Protein AF-A0A2X2VA30-F1 (afdb_monomer)

Organism: NCBI:txid158822

Mean predicted aligned error: 13.58 Å

InterPro domains:
  IPR013785 Aldolase-type TIM barrel [G3DSA:3.20.20.70] (2-64)

Nearest PDB structures (foldseek):
  3ngj-assembly1_B  TM=8.997E-01  e=4.474E-03  Entamoeba histolytica
  8qps-assembly1_B  TM=9.622E-01  e=8.359E-02  Geobacillus sp.
  1n7k-assembly1_A  TM=9.003E-01  e=5.658E-02  Aeropyrum pernix
  3oa3-assembly1_A  TM=9.149E-01  e=1.318E-01  Coccidioides immitis
  3ng3-assembly1_A  TM=7.579E-01  e=1.948E-01  Mycobacterium avium 104

Solvent-accessible surface area (backbone atoms only — not comparable to full-atom values): 5821 Å² total; per-residue (Å²): 138,80,80,67,93,58,60,53,50,76,42,75,46,75,59,76,52,93,84,64,48,75,67,56,51,49,52,50,50,49,52,33,63,74,54,55,35,74,46,75,47,56,47,78,90,46,48,68,59,49,52,55,55,48,52,61,57,48,77,72,48,78,93,70,78,70,54,94,84,56,75,78,80,72,82,75,68,81,72,90,78,84,84,81,90,82,130

Secondary structure (DSSP, 8-state):
-PPPTTGGGG-EEEE--TT--HHHHHHHHHHHHHHT-SEEEE-HHHHHHHHHHHHHHHTTS-S--S-TTSPP-------S-------

pLDDT: mean 72.15, std 18.79, range [37.03, 95.69]

Foldseek 3Di:
DDDPLCVLQVDEAEDADPPDDPVNLLVSLVVCLVSVHPYYYYDPVCPVVSVVSNVVSVVPDDPPPDDPPDDPPPPPDPPPPPDDDDD

Structure (mmCIF, N/CA/C/O backbone):
data_AF-A0A2X2VA30-F1
#
_entry.id   AF-A0A2X2VA30-F1
#
loop_
_atom_site.group_PDB
_atom_site.id
_atom_site.type_symbol
_atom_site.label_atom_id
_atom_site.label_alt_id
_atom_site.label_comp_id
_atom_site.label_asym_id
_atom_site.label_entity_id
_atom_site.label_seq_id
_atom_site.pdbx_PDB_ins_code
_atom_site.Cartn_x
_atom_site.Cartn_y
_atom_site.Cartn_z
_atom_site.occupancy
_atom_site.B_iso_or_equiv
_atom_site.auth_seq_id
_atom_site.auth_comp_id
_atom_site.auth_asym_id
_atom_site.auth_atom_id
_atom_site.pdbx_PDB_model_num
ATOM 1 N N . MET A 1 1 ? -12.320 21.335 22.234 1.00 37.03 1 MET A N 1
ATOM 2 C CA . MET A 1 1 ? -12.879 20.308 21.327 1.00 37.03 1 MET A CA 1
ATOM 3 C C . MET A 1 1 ? -11.841 19.209 21.130 1.00 37.03 1 MET A C 1
ATOM 5 O O . MET A 1 1 ? -10.789 19.496 20.581 1.00 37.03 1 MET A O 1
ATOM 9 N N . ARG A 1 2 ? -12.071 17.988 21.636 1.00 49.72 2 ARG A N 1
ATOM 10 C CA . ARG A 1 2 ? -11.228 16.819 21.320 1.00 49.72 2 ARG A CA 1
ATOM 11 C C . ARG A 1 2 ? -11.844 16.124 20.108 1.00 49.72 2 ARG A C 1
ATOM 13 O O . ARG A 1 2 ? -13.010 15.749 20.179 1.00 49.72 2 ARG A O 1
ATOM 20 N N . GLN A 1 3 ? -11.095 15.968 19.017 1.00 50.16 3 GLN A N 1
ATOM 21 C CA . GLN A 1 3 ? -11.530 15.113 17.910 1.00 50.16 3 GLN A CA 1
ATOM 22 C C . GLN A 1 3 ? -11.741 13.687 18.440 1.00 50.16 3 GLN A C 1
ATOM 24 O O . GLN A 1 3 ? -10.893 13.189 19.190 1.00 50.16 3 GLN A O 1
ATOM 29 N N . PRO A 1 4 ? -12.854 13.020 18.096 1.00 50.69 4 PRO A N 1
ATOM 30 C CA . PRO A 1 4 ? -13.070 11.650 18.522 1.00 50.69 4 PRO A CA 1
ATOM 31 C C . PRO A 1 4 ? -12.003 10.766 17.864 1.00 50.69 4 PRO A C 1
ATOM 33 O O . PRO A 1 4 ? -11.786 10.831 16.654 1.00 50.69 4 PRO A O 1
ATOM 36 N N . ALA A 1 5 ? -11.339 9.924 18.663 1.00 58.97 5 ALA A N 1
ATOM 37 C CA . ALA A 1 5 ? -10.202 9.079 18.264 1.00 58.97 5 ALA A CA 1
ATOM 38 C C . ALA A 1 5 ? -10.522 8.032 17.169 1.00 58.97 5 ALA A C 1
ATOM 40 O O . ALA A 1 5 ? -9.709 7.164 16.864 1.00 58.97 5 ALA A O 1
ATOM 41 N N . VAL A 1 6 ? -11.727 8.076 16.603 1.00 58.38 6 VAL A N 1
ATOM 42 C CA . VAL A 1 6 ? -12.225 7.167 15.570 1.00 58.38 6 VAL A CA 1
ATOM 43 C C . VAL A 1 6 ? -11.994 7.690 14.155 1.00 58.38 6 VAL A C 1
ATOM 45 O O . VAL A 1 6 ? -11.921 6.877 13.244 1.00 58.38 6 VAL A O 1
ATOM 48 N N . LEU A 1 7 ? -11.829 9.005 13.957 1.00 58.75 7 LEU A N 1
ATOM 49 C CA . LEU A 1 7 ? -11.717 9.595 12.615 1.00 58.75 7 LEU A CA 1
ATOM 50 C C . LEU A 1 7 ? -10.542 9.048 11.782 1.00 58.75 7 LEU A C 1
ATOM 52 O O . LEU A 1 7 ? -10.773 8.718 10.623 1.00 58.75 7 LEU A O 1
ATOM 56 N N . PRO A 1 8 ? -9.322 8.850 12.328 1.00 58.38 8 PRO A N 1
ATOM 57 C CA . PRO A 1 8 ? -8.207 8.299 11.550 1.00 58.38 8 PRO A CA 1
ATOM 58 C C . PRO A 1 8 ? -8.435 6.855 11.083 1.00 58.38 8 PRO A C 1
ATOM 60 O O . PRO A 1 8 ? -7.790 6.401 10.146 1.00 58.38 8 PRO A O 1
ATOM 63 N N . ARG A 1 9 ? -9.355 6.130 11.735 1.00 61.81 9 ARG A N 1
ATOM 64 C CA . ARG A 1 9 ? -9.688 4.737 11.410 1.00 61.81 9 ARG A CA 1
ATOM 65 C C . ARG A 1 9 ? -10.749 4.606 10.322 1.00 61.81 9 ARG A C 1
ATOM 67 O O . ARG A 1 9 ? -11.070 3.488 9.953 1.00 61.81 9 ARG A O 1
ATOM 74 N N . LEU A 1 10 ? -11.303 5.718 9.847 1.00 71.06 10 LEU A N 1
ATOM 75 C CA . LEU A 1 10 ? -12.276 5.764 8.752 1.00 71.06 10 LEU A CA 1
ATOM 76 C C . LEU A 1 10 ? -11.655 6.289 7.451 1.00 71.06 10 LEU A C 1
ATOM 78 O O . LEU A 1 10 ? -12.373 6.560 6.495 1.00 71.06 10 LEU A O 1
ATOM 82 N N . I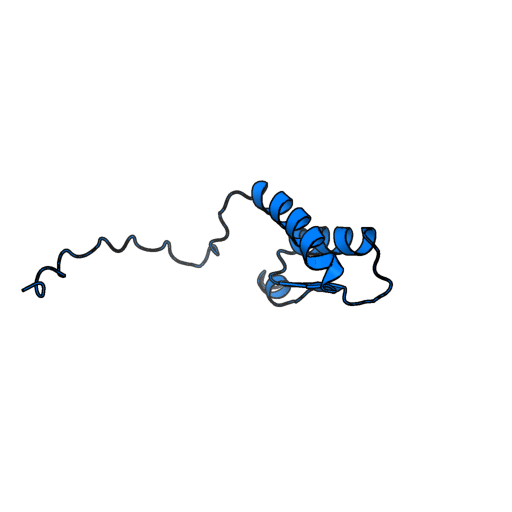LE A 1 11 ? -10.336 6.483 7.437 1.00 77.31 11 ILE A N 1
ATOM 83 C CA . ILE A 1 11 ? -9.586 6.979 6.288 1.00 77.31 11 ILE A CA 1
ATOM 84 C C . ILE A 1 11 ? -8.846 5.795 5.680 1.00 77.31 11 ILE A C 1
ATOM 86 O O . ILE A 1 11 ? -8.173 5.066 6.407 1.00 77.31 11 ILE A O 1
ATOM 90 N N . ASP A 1 12 ? -8.934 5.644 4.363 1.00 82.31 12 ASP A N 1
ATOM 91 C CA . ASP A 1 12 ? -8.102 4.718 3.603 1.00 82.31 12 ASP A CA 1
ATOM 92 C C . ASP A 1 12 ? -6.853 5.448 3.097 1.00 82.31 12 ASP A C 1
ATOM 94 O O . ASP A 1 12 ? -6.930 6.578 2.609 1.00 82.31 12 ASP A O 1
ATOM 98 N N . LEU A 1 13 ? -5.685 4.810 3.207 1.00 85.56 13 LEU A N 1
ATOM 99 C CA . LEU A 1 13 ? -4.435 5.347 2.665 1.00 85.56 13 LEU A CA 1
ATOM 100 C C . LEU A 1 13 ? -4.150 4.712 1.305 1.00 85.56 13 LEU A C 1
ATOM 102 O O . LEU A 1 13 ? -4.061 3.493 1.203 1.00 85.56 13 LEU A O 1
ATOM 106 N N . SER A 1 14 ? -3.955 5.507 0.256 1.00 85.50 14 SER A N 1
ATOM 107 C CA . SER A 1 14 ? -3.686 4.981 -1.087 1.00 85.50 14 SER A CA 1
ATOM 108 C C . SER A 1 14 ? -2.363 5.480 -1.657 1.00 85.50 14 SER A C 1
ATOM 110 O O . SER A 1 14 ? -2.132 6.684 -1.723 1.00 85.50 14 SER A O 1
ATOM 112 N N . ALA A 1 15 ? -1.550 4.555 -2.158 1.00 85.12 15 ALA A N 1
ATOM 113 C CA . ALA A 1 15 ? -0.356 4.812 -2.953 1.00 85.12 15 ALA A CA 1
ATOM 114 C C . ALA A 1 15 ? -0.431 3.981 -4.245 1.00 85.12 15 ALA A C 1
ATOM 116 O O . ALA A 1 15 ? 0.255 2.972 -4.430 1.00 85.12 15 ALA A O 1
ATOM 117 N N . VAL A 1 16 ? -1.322 4.410 -5.140 1.00 83.06 16 VAL A N 1
ATOM 118 C CA . VAL A 1 16 ? -1.666 3.743 -6.408 1.00 83.06 16 VAL A CA 1
ATOM 119 C C . VAL A 1 16 ? -1.134 4.519 -7.617 1.00 83.06 16 VAL A C 1
ATOM 121 O O . VAL A 1 16 ? -1.872 4.839 -8.543 1.00 83.06 16 VAL A O 1
ATOM 124 N N . GLN A 1 17 ? 0.159 4.847 -7.609 1.00 84.38 17 GLN A N 1
ATOM 125 C CA . GLN A 1 17 ? 0.821 5.526 -8.727 1.00 84.38 17 GLN A CA 1
ATOM 126 C C . GLN A 1 17 ? 1.909 4.633 -9.325 1.00 84.38 17 GLN A C 1
ATOM 128 O O . GLN A 1 1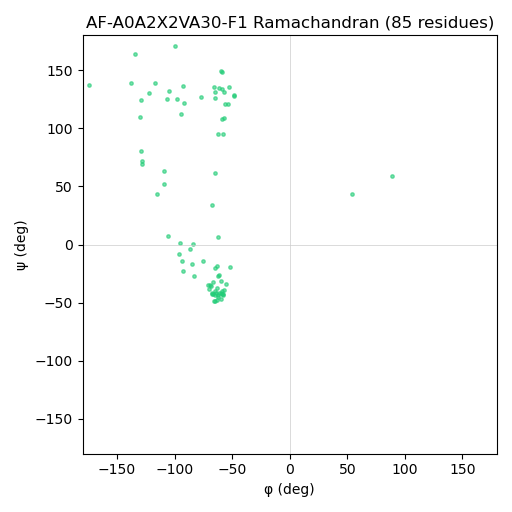7 ? 2.648 3.970 -8.599 1.00 84.38 17 GLN A O 1
ATOM 133 N N . ALA A 1 18 ? 2.012 4.617 -10.658 1.00 78.19 18 ALA A N 1
ATOM 134 C CA . ALA A 1 18 ? 2.992 3.795 -11.378 1.00 78.19 18 ALA A CA 1
ATOM 135 C C . ALA A 1 18 ? 4.445 4.173 -11.046 1.00 78.19 18 ALA A C 1
ATOM 137 O O . ALA A 1 18 ? 5.332 3.330 -11.106 1.00 78.19 18 ALA A O 1
ATOM 138 N N . THR A 1 19 ? 4.673 5.429 -10.662 1.00 88.62 19 THR A N 1
ATOM 139 C CA . THR A 1 19 ? 5.982 5.975 -10.291 1.00 88.62 19 THR A CA 1
ATOM 140 C C . THR A 1 19 ? 6.367 5.705 -8.840 1.00 88.62 19 THR A C 1
ATOM 142 O O . THR A 1 19 ? 7.431 6.148 -8.419 1.00 88.62 19 THR A O 1
ATOM 145 N N . ASN A 1 20 ? 5.522 5.014 -8.067 1.00 89.06 20 ASN A N 1
ATOM 146 C CA . ASN A 1 20 ? 5.844 4.705 -6.683 1.00 89.06 20 ASN A CA 1
ATOM 147 C C . ASN A 1 20 ? 7.094 3.843 -6.599 1.00 89.06 20 ASN A C 1
ATOM 149 O O . ASN A 1 20 ? 7.252 2.841 -7.296 1.00 89.06 20 ASN A O 1
ATOM 153 N N . THR A 1 21 ? 7.951 4.243 -5.683 1.00 94.31 21 THR A N 1
ATOM 154 C CA . THR A 1 21 ? 9.176 3.569 -5.312 1.00 94.31 21 THR A CA 1
ATOM 155 C C . THR A 1 21 ? 8.962 2.767 -4.035 1.00 94.31 21 THR A C 1
ATOM 157 O O . THR A 1 21 ? 7.969 2.899 -3.316 1.00 94.31 21 THR A O 1
ATOM 160 N N . GLU A 1 22 ? 9.951 1.948 -3.694 1.00 93.50 22 GLU A N 1
ATOM 161 C CA . GLU A 1 22 ? 9.959 1.232 -2.423 1.00 93.50 22 GLU A CA 1
ATOM 162 C C . GLU A 1 22 ? 9.929 2.191 -1.212 1.00 93.50 22 GLU A C 1
ATOM 164 O O . GLU A 1 22 ? 9.358 1.859 -0.170 1.00 93.50 22 GLU A O 1
ATOM 169 N N . ALA A 1 23 ? 10.519 3.388 -1.337 1.00 94.19 23 ALA A N 1
ATOM 170 C CA . ALA A 1 23 ? 10.507 4.409 -0.290 1.00 94.19 23 ALA A CA 1
ATOM 171 C C . ALA A 1 23 ? 9.085 4.920 -0.009 1.00 94.19 23 ALA A C 1
ATOM 173 O O . ALA A 1 23 ? 8.697 5.038 1.154 1.00 94.19 23 ALA A O 1
ATOM 174 N N . ASP A 1 24 ? 8.280 5.111 -1.055 1.00 92.25 24 ASP A N 1
ATOM 175 C CA . ASP A 1 24 ? 6.888 5.555 -0.932 1.00 92.25 24 ASP A CA 1
ATOM 176 C C . ASP A 1 24 ? 6.039 4.514 -0.189 1.00 92.25 24 ASP A C 1
ATOM 178 O O . ASP A 1 24 ? 5.257 4.842 0.707 1.00 92.25 24 ASP A O 1
ATOM 182 N N . VAL A 1 25 ? 6.247 3.228 -0.493 1.00 93.94 25 VAL A N 1
ATOM 183 C CA . VAL A 1 25 ? 5.531 2.127 0.171 1.00 93.94 25 VAL A CA 1
ATOM 184 C C . VAL A 1 25 ? 5.944 1.989 1.641 1.00 93.94 25 VAL A C 1
ATOM 186 O O . VAL A 1 25 ? 5.091 1.715 2.492 1.00 93.94 25 VAL A O 1
ATOM 189 N N . ARG A 1 26 ? 7.221 2.228 1.975 1.00 94.88 26 ARG A N 1
ATOM 190 C CA . ARG A 1 26 ? 7.683 2.278 3.375 1.00 94.88 26 ARG A CA 1
ATOM 191 C C . ARG A 1 26 ? 7.031 3.423 4.144 1.00 94.88 26 ARG A C 1
ATOM 193 O O . ARG A 1 26 ? 6.488 3.179 5.220 1.00 94.88 26 ARG A O 1
ATOM 200 N N . ALA A 1 27 ? 7.014 4.627 3.573 1.00 92.00 27 ALA A N 1
ATOM 201 C CA . ALA A 1 27 ? 6.362 5.781 4.185 1.00 92.00 27 ALA A CA 1
ATOM 202 C C . ALA A 1 27 ? 4.865 5.517 4.424 1.00 92.00 27 ALA A C 1
ATOM 204 O O . ALA A 1 27 ? 4.336 5.821 5.494 1.00 92.00 27 ALA A O 1
ATOM 205 N N . CYS A 1 28 ? 4.189 4.855 3.479 1.00 91.50 28 CYS A N 1
ATOM 206 C CA . CYS A 1 28 ? 2.795 4.452 3.654 1.00 91.50 28 CYS A CA 1
ATOM 207 C C . CYS A 1 28 ? 2.602 3.471 4.817 1.00 91.50 28 CYS A C 1
ATOM 209 O O . CYS A 1 28 ? 1.679 3.637 5.615 1.00 91.50 28 CYS A O 1
ATOM 211 N N . ALA A 1 29 ? 3.471 2.466 4.951 1.00 92.00 29 ALA A N 1
ATOM 212 C CA . ALA A 1 29 ? 3.402 1.505 6.052 1.00 92.00 29 ALA A CA 1
ATOM 213 C C . ALA A 1 29 ? 3.625 2.171 7.424 1.00 92.00 29 ALA A C 1
ATOM 215 O O . ALA A 1 29 ? 2.963 1.817 8.408 1.00 92.00 29 ALA A O 1
ATOM 216 N N . GLU A 1 30 ? 4.523 3.156 7.492 1.00 91.69 30 GLU A N 1
ATOM 217 C CA . GLU A 1 30 ? 4.766 3.955 8.695 1.00 91.69 30 GLU A CA 1
ATOM 218 C C . GLU A 1 30 ? 3.552 4.808 9.067 1.00 91.69 30 GLU A C 1
ATOM 220 O O . GLU A 1 30 ? 3.098 4.760 10.213 1.00 91.69 30 GLU A O 1
ATOM 225 N N . LEU A 1 31 ? 2.976 5.533 8.102 1.00 89.00 31 LEU A N 1
ATOM 226 C CA . LEU A 1 31 ? 1.771 6.341 8.310 1.00 89.00 31 LEU A CA 1
ATOM 227 C C . LEU A 1 31 ? 0.593 5.475 8.760 1.00 89.00 31 LEU A C 1
ATOM 229 O O . LEU A 1 31 ? -0.061 5.789 9.758 1.00 89.00 31 LEU A O 1
ATOM 233 N N . ALA A 1 32 ? 0.367 4.345 8.088 1.00 89.25 32 ALA A N 1
ATOM 234 C CA . ALA A 1 32 ? -0.700 3.421 8.441 1.00 89.25 32 ALA A CA 1
ATOM 235 C C . ALA A 1 32 ? -0.550 2.890 9.871 1.00 89.25 32 ALA A C 1
ATOM 237 O O . ALA A 1 32 ? -1.514 2.847 10.640 1.00 89.25 32 ALA A O 1
ATOM 238 N N . SER A 1 33 ? 0.682 2.560 10.264 1.00 8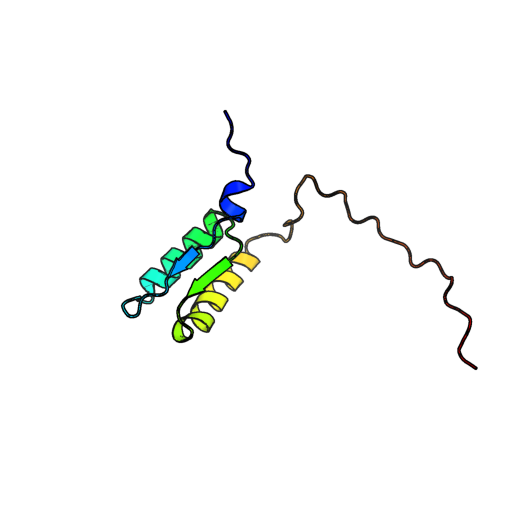6.12 33 SER A N 1
ATOM 239 C CA . SER A 1 33 ? 0.987 2.089 11.612 1.00 86.12 33 SER A CA 1
ATOM 240 C C . SER A 1 33 ? 0.799 3.179 12.665 1.00 86.12 33 SER A C 1
ATOM 242 O O . SER A 1 33 ? 0.230 2.8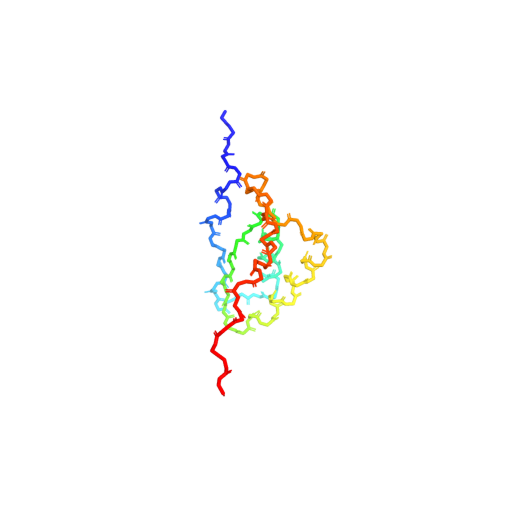93 13.721 1.00 86.12 33 SER A O 1
ATOM 244 N N . ARG A 1 34 ? 1.249 4.407 12.376 1.00 85.81 34 ARG A N 1
ATOM 245 C CA . ARG A 1 34 ? 1.200 5.566 13.279 1.00 85.81 34 ARG A CA 1
ATOM 246 C C . ARG A 1 34 ? -0.226 6.027 13.556 1.00 85.81 34 ARG A C 1
ATOM 248 O O . ARG A 1 34 ? -0.557 6.325 14.700 1.00 85.81 34 ARG A O 1
ATOM 25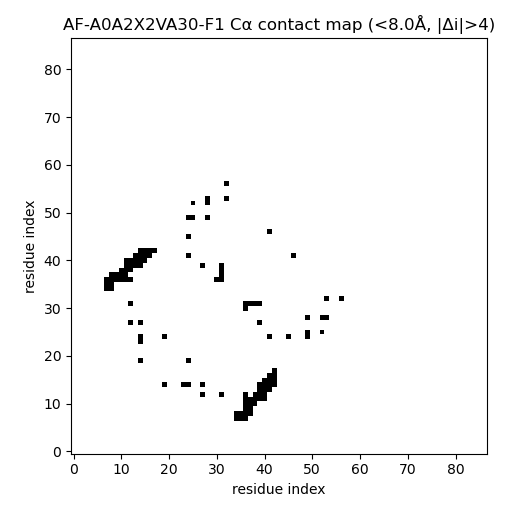5 N N . TYR A 1 35 ? -1.060 6.076 12.522 1.00 84.81 35 TYR A N 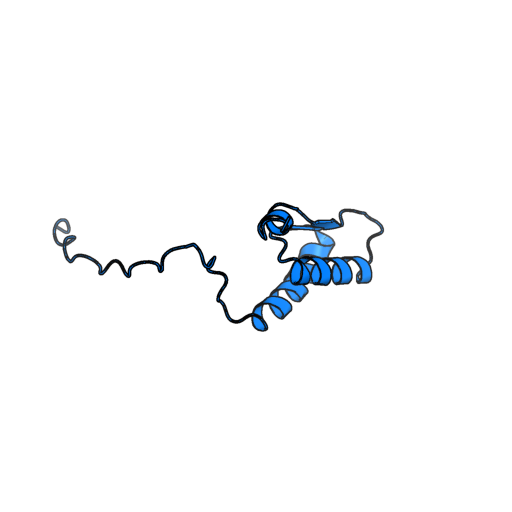1
ATOM 256 C CA . TYR A 1 35 ? -2.433 6.575 12.621 1.00 84.81 35 TYR A CA 1
ATOM 257 C C . TYR A 1 35 ? -3.475 5.468 12.835 1.00 84.81 35 TYR A C 1
ATOM 259 O O . TYR A 1 35 ? -4.656 5.771 12.981 1.00 84.81 35 TYR A O 1
ATOM 267 N N . ASN A 1 36 ? -3.047 4.203 12.940 1.00 80.75 36 ASN A N 1
ATOM 268 C CA . ASN A 1 36 ? -3.925 3.031 13.052 1.00 80.75 36 ASN A CA 1
ATOM 269 C C . ASN A 1 36 ? -4.962 2.969 11.918 1.00 80.75 36 ASN A C 1
ATOM 271 O O . ASN A 1 36 ? -6.141 2.700 12.151 1.00 80.75 36 ASN A O 1
ATOM 275 N N . ILE A 1 37 ? -4.494 3.239 10.701 1.00 85.62 37 ILE A N 1
ATOM 276 C CA . ILE A 1 37 ? -5.288 3.178 9.474 1.00 85.62 37 ILE A CA 1
ATOM 277 C C . ILE A 1 37 ? -5.700 1.726 9.231 1.00 85.62 37 ILE A C 1
ATOM 279 O O . ILE A 1 37 ? -4.886 0.811 9.380 1.00 85.62 37 ILE A O 1
ATOM 283 N N . ILE A 1 38 ? -6.966 1.517 8.877 1.00 84.00 38 ILE A N 1
ATOM 284 C CA . ILE A 1 38 ? -7.544 0.176 8.728 1.00 84.00 38 ILE A CA 1
ATOM 285 C C . ILE A 1 38 ? -7.262 -0.450 7.358 1.00 84.00 38 ILE A C 1
ATOM 287 O O . ILE A 1 38 ? -7.189 -1.674 7.267 1.00 84.00 38 ILE A O 1
ATOM 291 N N . SER A 1 39 ? -7.074 0.371 6.319 1.00 86.69 39 SER A N 1
ATOM 292 C CA . SER A 1 39 ? -6.827 -0.083 4.951 1.00 86.69 39 SER A CA 1
ATOM 293 C C . SER A 1 39 ? -5.736 0.733 4.265 1.00 86.69 39 SER A C 1
ATOM 295 O O . SER A 1 39 ? -5.681 1.961 4.373 1.00 86.69 39 SER A O 1
ATOM 297 N N . VAL A 1 40 ? -4.874 0.035 3.524 1.00 89.69 40 VAL A N 1
ATOM 298 C CA . VAL A 1 40 ? -3.861 0.640 2.658 1.00 89.69 40 VAL A CA 1
ATOM 299 C C . VAL A 1 40 ? -3.963 0.020 1.268 1.00 89.69 40 VAL A C 1
ATOM 301 O O . VAL A 1 40 ? -3.853 -1.197 1.122 1.00 89.69 40 VAL A O 1
ATOM 304 N N . HIS A 1 41 ? -4.131 0.853 0.245 1.00 91.81 41 HIS A N 1
ATOM 305 C CA . HIS A 1 41 ? -4.251 0.437 -1.150 1.00 91.81 41 HIS A CA 1
ATOM 306 C C . HIS A 1 41 ? -2.973 0.779 -1.922 1.00 91.81 41 HIS A C 1
ATOM 308 O O . HIS A 1 41 ? -2.548 1.931 -1.960 1.00 91.81 41 HIS A O 1
ATOM 314 N N . VAL A 1 42 ? -2.366 -0.219 -2.563 1.00 93.62 42 VAL A N 1
ATOM 315 C CA . VAL A 1 42 ? -1.167 -0.080 -3.408 1.00 93.62 42 VAL A CA 1
ATOM 316 C C . VAL A 1 42 ? -1.348 -0.855 -4.708 1.00 93.62 42 VAL A C 1
ATOM 318 O O . VAL A 1 42 ? -2.225 -1.717 -4.793 1.00 93.62 42 VAL A O 1
ATOM 321 N N . LEU A 1 43 ? -0.515 -0.581 -5.718 1.00 94.69 43 LEU A N 1
ATOM 322 C CA . LEU A 1 43 ? -0.497 -1.414 -6.925 1.00 94.69 43 LEU A CA 1
ATOM 323 C C . LEU A 1 43 ? -0.138 -2.877 -6.580 1.00 94.69 43 LEU A C 1
ATOM 325 O O . LEU A 1 43 ? 0.650 -3.100 -5.655 1.00 94.69 43 LEU A O 1
ATOM 329 N N . PRO A 1 44 ? -0.647 -3.876 -7.332 1.00 92.88 44 PRO A N 1
ATOM 330 C CA . PRO A 1 44 ? -0.477 -5.298 -7.003 1.00 92.88 44 PRO A CA 1
ATOM 331 C C . PRO A 1 44 ? 0.977 -5.757 -6.821 1.00 92.88 44 PRO A C 1
ATOM 333 O O . PRO A 1 44 ? 1.266 -6.605 -5.977 1.00 92.88 44 PRO A O 1
ATOM 336 N N . CYS A 1 45 ? 1.915 -5.171 -7.573 1.00 93.25 45 CYS A N 1
ATOM 337 C CA . CYS A 1 45 ? 3.345 -5.466 -7.453 1.00 93.25 45 CYS A CA 1
ATOM 338 C C . CYS A 1 45 ? 3.916 -5.138 -6.060 1.00 93.25 45 CYS A C 1
ATOM 340 O O . CYS A 1 45 ? 4.871 -5.776 -5.620 1.00 93.25 45 CYS A O 1
ATOM 342 N N . TRP A 1 46 ? 3.302 -4.201 -5.335 1.00 95.69 46 TRP A N 1
ATOM 343 C CA . TRP A 1 46 ? 3.734 -3.763 -4.008 1.00 95.69 46 TRP A CA 1
ATOM 344 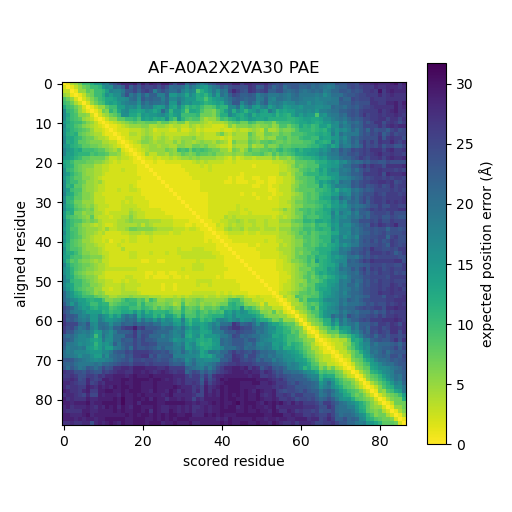C C . TRP A 1 46 ? 3.042 -4.500 -2.860 1.00 95.69 46 TRP A C 1
ATOM 346 O O . TRP A 1 46 ? 3.517 -4.439 -1.725 1.00 95.69 46 TRP A O 1
ATOM 356 N N . THR A 1 47 ? 1.951 -5.230 -3.118 1.00 93.69 47 THR A N 1
ATOM 357 C CA . THR A 1 47 ? 1.126 -5.853 -2.069 1.00 93.69 47 THR A CA 1
ATOM 358 C C . THR A 1 47 ? 1.927 -6.808 -1.179 1.00 93.69 47 THR A C 1
ATOM 360 O O . THR A 1 47 ? 1.809 -6.762 0.048 1.00 93.69 47 THR A O 1
ATOM 363 N N . ARG A 1 48 ? 2.802 -7.638 -1.765 1.00 94.19 48 ARG A N 1
ATOM 364 C CA . ARG A 1 48 ? 3.650 -8.580 -1.007 1.00 94.19 48 ARG A CA 1
ATOM 365 C C . ARG A 1 48 ? 4.652 -7.859 -0.101 1.00 94.19 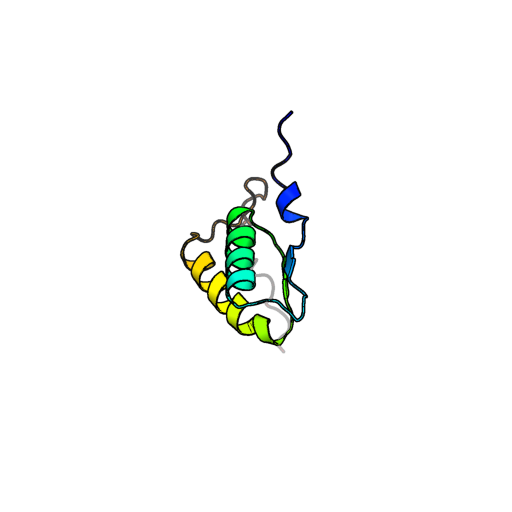48 ARG A C 1
ATOM 367 O O . ARG A 1 48 ? 4.844 -8.252 1.053 1.00 94.19 48 ARG A O 1
ATOM 374 N N . PHE A 1 49 ? 5.292 -6.815 -0.622 1.00 94.56 49 PHE A N 1
ATOM 375 C CA . PHE A 1 49 ? 6.266 -6.024 0.125 1.00 94.56 49 PHE A CA 1
ATOM 376 C C . PHE A 1 49 ? 5.595 -5.290 1.294 1.00 94.56 49 PHE A C 1
ATOM 378 O O . PHE A 1 49 ? 6.016 -5.438 2.442 1.00 94.56 49 PHE A O 1
ATOM 385 N N . LEU A 1 50 ? 4.476 -4.611 1.029 1.00 92.31 50 LEU A N 1
ATOM 386 C CA . LEU A 1 50 ? 3.688 -3.914 2.045 1.00 92.31 50 LEU A CA 1
ATOM 387 C C . LEU A 1 50 ? 3.201 -4.854 3.161 1.00 92.31 50 LEU A C 1
ATOM 389 O O . LEU A 1 50 ? 3.319 -4.523 4.341 1.00 92.31 50 LEU A O 1
ATOM 393 N N . SER A 1 51 ? 2.704 -6.046 2.812 1.00 91.19 51 SER A N 1
ATOM 394 C CA . SER A 1 51 ? 2.248 -7.045 3.791 1.00 91.19 51 SER A CA 1
ATOM 395 C C . SER A 1 51 ? 3.356 -7.433 4.781 1.00 91.19 51 SER A C 1
ATOM 397 O O . SER A 1 51 ? 3.116 -7.540 5.986 1.00 91.19 51 SER A O 1
ATOM 399 N N . THR A 1 52 ? 4.595 -7.548 4.295 1.00 93.06 52 THR A N 1
ATOM 400 C CA . THR A 1 52 ? 5.762 -7.880 5.125 1.00 93.06 52 THR A CA 1
ATOM 401 C C . THR A 1 52 ? 6.093 -6.753 6.110 1.00 93.06 52 THR A C 1
ATOM 403 O O . THR A 1 52 ? 6.363 -7.014 7.286 1.00 93.06 52 THR A O 1
ATOM 406 N N . LEU A 1 53 ? 6.021 -5.492 5.664 1.00 91.06 53 LEU A N 1
ATOM 407 C CA . LEU A 1 53 ? 6.240 -4.319 6.518 1.00 91.06 53 LEU A CA 1
ATOM 408 C C . LEU A 1 53 ? 5.194 -4.229 7.641 1.00 91.06 53 LEU A C 1
ATOM 410 O O . LEU A 1 53 ? 5.543 -4.040 8.808 1.00 91.06 53 LEU A O 1
ATOM 414 N N . LEU A 1 54 ? 3.915 -4.428 7.308 1.00 87.12 54 LEU A N 1
ATOM 415 C CA . LEU A 1 54 ? 2.813 -4.347 8.272 1.00 87.12 54 LEU A CA 1
ATOM 416 C C . LEU A 1 54 ? 2.798 -5.526 9.258 1.00 87.12 54 LEU A C 1
ATOM 418 O O . LEU A 1 54 ? 2.491 -5.338 10.437 1.00 87.12 54 LEU A O 1
ATOM 422 N N . ALA A 1 55 ? 3.182 -6.731 8.826 1.00 84.25 55 ALA A N 1
ATOM 423 C CA . ALA A 1 55 ? 3.308 -7.886 9.716 1.00 84.25 55 ALA A CA 1
ATOM 424 C C . ALA A 1 55 ? 4.358 -7.648 10.816 1.00 84.25 55 ALA A C 1
ATOM 426 O O . ALA A 1 55 ? 4.102 -7.931 11.987 1.00 84.25 55 ALA A O 1
ATOM 427 N N . ARG A 1 56 ? 5.504 -7.051 10.460 1.00 71.31 56 ARG A N 1
ATOM 428 C CA . ARG A 1 56 ? 6.555 -6.664 11.415 1.00 71.31 56 ARG A CA 1
ATOM 429 C C . ARG A 1 56 ? 6.113 -5.548 12.366 1.00 71.31 56 ARG A C 1
ATOM 431 O O . ARG A 1 56 ? 6.550 -5.514 13.513 1.00 71.31 56 ARG A O 1
ATOM 438 N N . ALA A 1 57 ? 5.254 -4.637 11.914 1.00 67.56 57 ALA A N 1
ATOM 439 C CA . ALA A 1 57 ? 4.671 -3.618 12.784 1.00 67.56 57 ALA A CA 1
ATOM 440 C C . ALA A 1 57 ? 3.678 -4.225 13.792 1.00 67.56 57 ALA A C 1
ATOM 442 O O . ALA A 1 57 ? 3.607 -3.780 14.938 1.00 67.56 57 ALA A O 1
ATOM 443 N N . ARG A 1 58 ? 2.935 -5.266 13.392 1.00 60.06 58 ARG A N 1
ATOM 444 C CA . ARG A 1 58 ? 1.948 -5.942 14.245 1.00 60.06 58 ARG A CA 1
ATOM 445 C C . ARG A 1 58 ? 2.585 -6.747 15.375 1.00 60.06 58 ARG A C 1
ATOM 447 O O . ARG A 1 58 ? 2.078 -6.677 16.481 1.00 60.06 58 ARG A O 1
ATOM 454 N N . THR A 1 59 ? 3.719 -7.416 15.155 1.00 59.47 59 THR A N 1
ATOM 455 C CA . THR A 1 59 ? 4.416 -8.158 16.229 1.00 59.47 59 THR A CA 1
ATOM 456 C C . THR A 1 59 ? 4.917 -7.269 17.372 1.00 59.47 59 THR A C 1
ATOM 458 O O . THR A 1 59 ? 5.176 -7.768 18.461 1.00 59.47 59 THR A O 1
ATOM 461 N N . ARG A 1 60 ? 5.035 -5.950 17.156 1.00 55.53 60 ARG A N 1
ATOM 462 C CA . ARG A 1 60 ? 5.372 -4.975 18.208 1.00 55.53 60 ARG A CA 1
ATOM 463 C C . ARG A 1 60 ? 4.169 -4.485 19.013 1.00 55.53 60 ARG A C 1
ATOM 465 O O . ARG A 1 60 ? 4.369 -3.909 20.078 1.00 55.53 60 ARG A O 1
ATOM 472 N N . ARG A 1 61 ? 2.943 -4.671 18.520 1.00 55.53 61 ARG A N 1
ATOM 473 C CA . ARG A 1 61 ? 1.725 -4.361 19.271 1.00 55.53 61 ARG A CA 1
ATOM 474 C C . ARG A 1 61 ? 1.265 -5.639 19.960 1.00 55.53 61 ARG A C 1
ATOM 476 O O . ARG A 1 61 ? 0.845 -6.573 19.292 1.00 55.53 61 ARG A O 1
ATOM 483 N N . SER A 1 62 ? 1.337 -5.673 21.289 1.00 50.12 62 SER A N 1
ATOM 484 C CA . SER A 1 62 ? 0.538 -6.602 22.088 1.00 50.12 62 SER A CA 1
ATOM 485 C C . SER A 1 62 ? -0.915 -6.513 21.608 1.00 50.12 62 SER A C 1
ATOM 487 O O . SER A 1 62 ? -1.438 -5.409 21.459 1.00 50.12 62 SER A O 1
ATOM 489 N N . ASP A 1 63 ? -1.516 -7.662 21.289 1.00 52.03 63 ASP A N 1
ATOM 490 C CA . ASP A 1 63 ? -2.851 -7.827 20.695 1.00 52.03 63 ASP A CA 1
ATOM 491 C C . ASP A 1 63 ? -3.990 -7.360 21.631 1.00 52.03 63 ASP A C 1
ATOM 493 O O . ASP A 1 63 ? -4.875 -8.123 22.008 1.00 52.03 63 ASP A O 1
ATOM 497 N N . ASP A 1 64 ? -4.001 -6.082 21.996 1.00 57.91 64 ASP A N 1
ATOM 498 C CA . ASP A 1 64 ? -5.132 -5.405 22.622 1.00 57.91 64 ASP A CA 1
ATOM 499 C C . ASP A 1 64 ? -5.732 -4.417 21.617 1.00 57.91 64 ASP A C 1
ATOM 501 O O . ASP A 1 64 ? -5.686 -3.198 21.775 1.00 57.91 64 ASP A O 1
ATOM 505 N N . TRP A 1 65 ? -6.250 -4.945 20.500 1.00 56.25 65 TRP A N 1
ATOM 506 C CA . TRP A 1 65 ? -6.997 -4.110 19.552 1.00 56.25 65 TRP A CA 1
ATOM 507 C C . TRP A 1 65 ? -8.397 -3.782 20.079 1.00 56.25 65 TRP A C 1
ATOM 509 O O . TRP A 1 65 ? -9.046 -2.886 19.535 1.00 56.25 65 TRP A O 1
ATOM 519 N N . ARG A 1 66 ? -8.875 -4.478 21.126 1.00 56.47 66 ARG A N 1
ATOM 520 C CA . ARG A 1 66 ? -10.240 -4.323 21.631 1.00 56.47 66 ARG A CA 1
ATOM 521 C C . ARG A 1 66 ? -10.502 -2.845 21.924 1.00 56.47 66 ARG A C 1
ATOM 523 O O . ARG A 1 66 ? -9.796 -2.233 22.724 1.00 56.47 66 ARG A O 1
ATOM 530 N N . PRO A 1 67 ? -11.511 -2.232 21.281 1.00 53.62 67 PRO A N 1
ATOM 531 C CA . PRO A 1 67 ? -11.893 -0.877 21.619 1.00 53.62 67 PRO A CA 1
ATOM 532 C C . PRO A 1 67 ? -12.226 -0.865 23.104 1.00 53.62 67 PRO A C 1
ATOM 534 O O . PRO A 1 67 ? -12.990 -1.709 23.557 1.00 53.62 67 PRO A O 1
ATOM 537 N N . ARG A 1 68 ? -11.679 0.092 23.857 1.00 61.06 68 ARG A N 1
ATOM 538 C CA . ARG A 1 68 ? -11.926 0.240 25.304 1.00 61.06 68 ARG A CA 1
ATOM 539 C C . ARG A 1 68 ? -13.424 0.271 25.672 1.00 61.06 68 ARG A C 1
ATOM 541 O O . ARG A 1 68 ? -13.777 0.036 26.819 1.00 61.06 68 ARG A O 1
ATOM 548 N N . TRP A 1 69 ? -14.285 0.560 24.697 1.00 56.09 69 TRP A N 1
ATOM 549 C CA . TRP A 1 69 ? -15.742 0.636 24.810 1.00 56.09 69 TRP A CA 1
ATOM 550 C C . TRP A 1 69 ? -16.479 -0.648 24.400 1.00 56.09 69 TRP A C 1
ATOM 552 O O . TRP A 1 69 ? -17.692 -0.720 24.570 1.00 56.09 69 TRP A O 1
ATOM 562 N N . LEU A 1 70 ? -15.789 -1.646 23.834 1.00 49.81 70 LEU A N 1
ATOM 563 C CA . LEU A 1 70 ? -16.379 -2.964 23.628 1.00 49.81 70 LEU A CA 1
ATOM 564 C C . LEU A 1 70 ? -16.393 -3.694 24.975 1.00 49.81 70 LEU A C 1
ATOM 566 O O . LEU A 1 70 ? -15.332 -3.816 25.595 1.00 49.81 70 LEU A O 1
ATOM 570 N N . PRO A 1 71 ? -17.543 -4.222 25.427 1.00 55.28 71 PRO A N 1
ATOM 571 C CA . PRO A 1 71 ? -17.556 -5.080 26.599 1.00 55.28 71 PRO A CA 1
ATOM 572 C C . PRO A 1 71 ? -16.651 -6.302 26.353 1.00 55.28 71 PRO A C 1
ATOM 574 O O . PRO A 1 71 ? -16.515 -6.751 25.204 1.00 55.28 71 PRO A O 1
ATOM 577 N N . PRO A 1 72 ? -16.008 -6.856 27.400 1.00 68.06 72 PRO A N 1
ATOM 578 C CA . PRO A 1 72 ? -15.300 -8.121 27.272 1.00 68.06 72 PRO A CA 1
ATOM 579 C C . PRO A 1 72 ? -16.265 -9.145 26.679 1.00 68.06 72 PRO A C 1
ATOM 581 O O . PRO A 1 72 ? -17.431 -9.199 27.075 1.00 68.06 72 PRO A O 1
ATOM 584 N N . VAL A 1 73 ? -15.797 -9.927 25.698 1.00 60.94 73 VAL A N 1
ATOM 585 C CA . VAL A 1 73 ? -16.604 -11.034 25.183 1.00 60.94 73 VAL A CA 1
ATOM 586 C C . VAL A 1 73 ? -16.880 -11.929 26.383 1.00 60.94 73 VAL A C 1
ATOM 588 O O . VAL A 1 73 ? -15.962 -12.523 26.948 1.00 60.94 73 VAL A O 1
ATOM 591 N N . ALA A 1 74 ? -18.123 -11.928 26.861 1.00 53.16 74 ALA A N 1
ATOM 592 C CA . ALA A 1 74 ? -18.527 -12.866 27.884 1.00 53.16 74 ALA A CA 1
ATOM 593 C C . ALA A 1 74 ? -18.210 -14.238 27.300 1.00 53.16 74 ALA A C 1
ATOM 595 O O . ALA A 1 74 ? -18.666 -14.555 26.200 1.00 53.16 74 ALA A O 1
ATOM 596 N N . ALA A 1 75 ? -17.363 -15.006 27.983 1.00 50.59 75 ALA A N 1
ATOM 597 C CA . ALA A 1 75 ? -17.130 -16.390 27.636 1.00 50.59 75 ALA A CA 1
ATOM 598 C C . ALA A 1 75 ? -18.493 -17.083 27.703 1.00 50.59 75 ALA A C 1
ATOM 600 O O . ALA A 1 75 ? -18.960 -17.453 28.781 1.00 50.59 75 ALA A O 1
ATOM 601 N N . THR A 1 76 ? -19.175 -17.196 26.565 1.00 46.47 76 THR A N 1
ATOM 602 C CA . THR A 1 76 ? -20.338 -18.054 26.429 1.00 46.47 76 THR A CA 1
ATOM 603 C C . THR A 1 76 ? -19.807 -19.450 26.672 1.00 46.47 76 THR A C 1
ATOM 605 O O . THR A 1 76 ? -19.226 -20.071 25.782 1.00 46.47 76 THR A O 1
ATOM 608 N N . ARG A 1 77 ?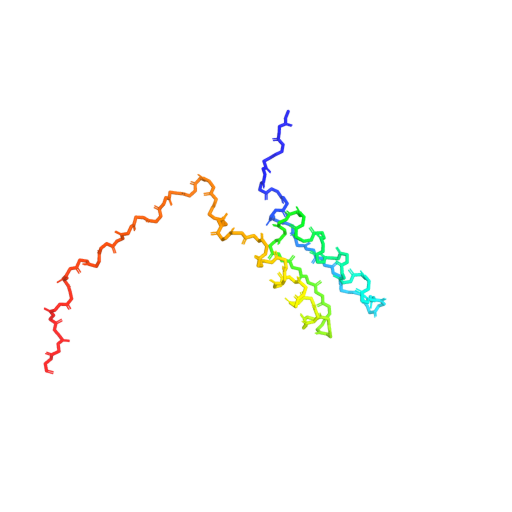 -19.931 -19.916 27.921 1.00 46.72 77 ARG A N 1
ATOM 609 C CA . ARG A 1 77 ? -19.798 -21.332 28.241 1.00 46.72 77 ARG A CA 1
ATOM 610 C C . ARG A 1 77 ? -20.672 -22.063 27.222 1.00 46.72 77 ARG A C 1
ATOM 612 O O . ARG A 1 77 ? -21.830 -21.663 27.077 1.00 46.72 77 ARG A O 1
ATOM 619 N N . PRO A 1 78 ? -20.166 -23.080 26.510 1.00 40.44 78 PRO A N 1
ATOM 620 C CA . PRO A 1 78 ? -21.041 -23.913 25.708 1.00 40.44 78 PRO A CA 1
ATOM 621 C C . PRO A 1 78 ? -22.088 -24.487 26.663 1.00 40.44 78 PRO A C 1
ATOM 623 O O . PRO A 1 78 ? -21.771 -25.273 27.557 1.00 40.44 78 PRO A O 1
ATOM 626 N N . THR A 1 79 ? -23.331 -24.021 26.548 1.00 49.72 79 THR A N 1
ATOM 627 C CA . THR A 1 79 ? -24.439 -24.661 27.240 1.00 49.72 79 THR A CA 1
ATOM 628 C C . THR A 1 79 ? -24.562 -26.044 26.618 1.00 49.72 79 THR A C 1
ATOM 630 O O . THR A 1 79 ? -24.598 -26.213 25.402 1.00 49.72 79 THR A O 1
ATOM 633 N N . SER A 1 80 ? -24.538 -27.058 27.471 1.00 50.16 80 SER A N 1
ATOM 634 C CA . SER A 1 80 ? -24.451 -28.487 27.165 1.00 50.16 80 SER A CA 1
ATOM 635 C C . SER A 1 80 ? -25.697 -29.065 26.472 1.00 50.16 80 SER A C 1
ATOM 637 O O . SER A 1 80 ? -26.059 -30.219 26.691 1.00 50.16 80 SER A O 1
ATOM 639 N N . LYS A 1 81 ? -26.379 -28.296 25.619 1.00 49.91 81 LYS A N 1
ATOM 640 C CA . LYS A 1 81 ? -27.682 -28.656 25.051 1.00 49.91 81 LYS A CA 1
ATOM 641 C C . LYS A 1 81 ? -27.656 -28.857 23.533 1.00 49.91 81 LYS A C 1
ATOM 643 O O . LYS A 1 81 ? -28.585 -28.463 22.849 1.00 49.91 81 LYS A O 1
ATOM 648 N N . CYS A 1 82 ? -26.637 -29.550 23.029 1.00 40.94 82 CYS A N 1
ATOM 649 C CA . CYS A 1 82 ? -26.686 -30.241 21.735 1.00 40.94 82 CYS A CA 1
ATOM 650 C C . CYS A 1 82 ? -26.231 -31.694 21.923 1.00 40.94 82 CYS A C 1
ATOM 652 O O . CYS A 1 82 ? -25.154 -32.098 21.504 1.00 40.94 82 CYS A O 1
ATOM 654 N N . ARG A 1 83 ? -27.056 -32.485 22.614 1.00 52.12 83 ARG A N 1
ATOM 655 C CA . ARG A 1 83 ? -26.994 -33.951 22.593 1.00 52.12 83 ARG A CA 1
ATOM 656 C C . ARG A 1 83 ? -28.403 -34.456 22.302 1.00 52.12 83 ARG A C 1
ATOM 658 O O . ARG A 1 83 ? -29.147 -34.747 23.229 1.00 52.12 83 ARG A O 1
ATOM 665 N N . LYS A 1 84 ? -28.788 -34.448 21.026 1.00 48.34 84 LYS A N 1
ATOM 666 C CA . LYS A 1 84 ? -29.853 -35.258 20.404 1.00 48.34 84 LYS A CA 1
ATOM 667 C C . LYS A 1 84 ? -29.811 -34.980 18.899 1.00 48.34 84 LYS A C 1
ATOM 669 O O . LYS A 1 84 ? -29.646 -33.828 18.523 1.00 48.34 84 LYS A O 1
ATOM 674 N N . PHE A 1 85 ? -29.945 -36.041 18.104 1.00 45.66 85 PHE A N 1
ATOM 675 C CA . PHE A 1 85 ? -29.689 -36.161 16.658 1.00 45.66 85 PHE A CA 1
ATOM 676 C C . PHE A 1 85 ? -28.253 -36.544 16.270 1.00 45.66 85 PHE A C 1
ATOM 678 O O . PHE A 1 85 ? -27.577 -35.861 15.513 1.00 45.66 85 PHE A O 1
ATOM 685 N N . ALA A 1 86 ? -27.823 -37.700 16.768 1.00 41.31 86 ALA A N 1
ATOM 686 C CA . ALA A 1 86 ? -27.153 -38.683 15.925 1.00 41.31 86 ALA A CA 1
ATOM 687 C C . ALA A 1 86 ? -27.862 -40.014 16.207 1.00 41.31 86 ALA A C 1
ATOM 689 O O . ALA A 1 86 ? -27.841 -40.490 17.346 1.00 41.31 86 ALA A O 1
ATOM 690 N N . SER A 1 87 ? -28.623 -40.479 15.218 1.00 44.62 87 SER A N 1
ATOM 691 C CA . SER A 1 87 ? -29.186 -41.829 15.143 1.00 44.62 87 SER A CA 1
ATOM 692 C C . SER A 1 87 ? -28.170 -42.755 14.497 1.00 44.62 87 SER A C 1
ATOM 694 O O . SER A 1 87 ? -27.384 -42.244 13.668 1.00 44.62 87 SER A O 1
#

Radius of gyration: 19.94 Å; Cα contacts (8 Å, |Δi|>4): 58; chains: 1; bounding box: 40×62×40 Å

Sequence (87 aa):
MRQPAVLPRLIDLSAVQATNTEADVRACAELASRYNIISVHVLPCWTRFLSTLLARARTRRSDDWRPRWLPPVAATRPTSKCRKFAS